Protein AF-X1CQU0-F1 (afdb_monomer_lite)

pLDDT: mean 89.93, std 7.25, range [65.25, 96.62]

Foldseek 3Di:
DVVLLVLLLVQLPDALDARDPVSVVSLVVSLVVCVVVLVVVVVVLVVVQVVVQQVQCVVVVHHPVRLVVCVVPVVVNVPRDGPCPPPVNVVVVVVSVVVVVLSVLCNVCSVLSNVLSVVCSVPVPPPVSVVVNVVSCVVNVSD

Organism: NCBI:txid412755

Radius of gyration: 22.44 Å; chains: 1; bounding box: 44×30×61 Å

Structure (mmCIF, N/CA/C/O backbone):
data_AF-X1CQU0-F1
#
_entry.id   AF-X1CQU0-F1
#
loop_
_atom_site.group_PDB
_atom_site.id
_atom_site.type_symbol
_atom_site.label_atom_id
_atom_site.label_alt_id
_atom_site.label_comp_id
_atom_site.label_asym_id
_atom_site.label_entity_id
_atom_site.label_seq_id
_atom_site.pdbx_PDB_ins_code
_atom_site.Cartn_x
_atom_site.Cartn_y
_atom_site.Cartn_z
_atom_site.occupancy
_atom_site.B_iso_or_equiv
_atom_site.auth_seq_id
_atom_site.auth_comp_id
_atom_site.auth_asym_id
_atom_site.auth_atom_id
_atom_site.pdbx_PDB_model_num
ATOM 1 N N . PHE A 1 1 ? -6.198 5.897 -1.869 1.00 91.19 1 PHE A N 1
ATOM 2 C CA . PHE A 1 1 ? -5.239 4.837 -2.232 1.00 91.19 1 PHE A CA 1
ATOM 3 C C . PHE A 1 1 ? -5.421 4.366 -3.669 1.00 91.19 1 PHE A C 1
ATOM 5 O O . PHE A 1 1 ? -4.577 4.728 -4.471 1.00 91.19 1 PHE A O 1
ATOM 12 N N . ASN A 1 2 ? -6.507 3.665 -4.027 1.00 94.12 2 ASN A N 1
ATOM 13 C CA . ASN A 1 2 ? -6.675 3.064 -5.364 1.00 94.12 2 ASN A CA 1
ATOM 14 C C . ASN A 1 2 ? -6.431 4.024 -6.543 1.00 94.12 2 ASN A C 1
ATOM 16 O O . ASN A 1 2 ? -5.621 3.739 -7.412 1.00 94.12 2 ASN A O 1
ATOM 20 N N . THR A 1 3 ? -7.063 5.199 -6.540 1.00 95.19 3 THR A N 1
ATOM 21 C CA . THR A 1 3 ? -6.885 6.195 -7.610 1.00 95.19 3 THR A CA 1
ATOM 22 C C . THR A 1 3 ? -5.429 6.624 -7.788 1.00 95.19 3 THR A C 1
ATOM 24 O O . THR A 1 3 ? -4.965 6.776 -8.910 1.00 95.19 3 THR A O 1
ATOM 27 N N . GLU A 1 4 ? -4.700 6.812 -6.688 1.00 95.12 4 GLU A N 1
ATOM 28 C CA . GLU A 1 4 ? -3.282 7.187 -6.725 1.00 95.12 4 GLU A CA 1
ATOM 29 C C . GLU A 1 4 ? -2.402 6.014 -7.166 1.00 95.12 4 GLU A C 1
ATOM 31 O O . GLU A 1 4 ? -1.453 6.192 -7.926 1.00 95.12 4 GLU A O 1
ATOM 36 N N . PHE A 1 5 ? -2.760 4.798 -6.751 1.00 96.44 5 PHE A N 1
ATOM 37 C CA . PHE A 1 5 ? -2.089 3.581 -7.187 1.00 96.44 5 PHE A CA 1
ATOM 38 C C . PHE A 1 5 ? -2.213 3.380 -8.699 1.00 96.44 5 PHE A C 1
ATOM 40 O O . PHE A 1 5 ? -1.208 3.143 -9.356 1.00 96.44 5 PHE A O 1
ATOM 47 N N . GLU A 1 6 ? -3.405 3.552 -9.271 1.00 95.75 6 GLU A N 1
ATOM 48 C CA . GLU A 1 6 ? -3.620 3.408 -10.715 1.00 95.75 6 GLU A CA 1
ATOM 49 C C . GLU A 1 6 ? -2.818 4.429 -11.537 1.00 95.75 6 GLU A C 1
ATOM 51 O O . GLU A 1 6 ? -2.302 4.099 -12.607 1.00 95.75 6 GLU A O 1
ATOM 56 N N . LYS A 1 7 ? -2.627 5.654 -11.023 1.00 94.88 7 LYS A N 1
ATOM 57 C CA . LYS A 1 7 ? -1.740 6.644 -11.660 1.00 94.88 7 LYS A CA 1
ATOM 58 C C . LYS A 1 7 ? -0.292 6.158 -11.698 1.00 94.88 7 LYS A C 1
ATOM 60 O O . LYS A 1 7 ? 0.328 6.188 -12.760 1.00 94.88 7 LYS A O 1
ATOM 65 N N . ILE A 1 8 ? 0.232 5.695 -10.560 1.00 96.44 8 ILE A N 1
ATOM 66 C CA . ILE A 1 8 ? 1.594 5.150 -10.461 1.00 96.44 8 ILE A CA 1
ATOM 67 C C . ILE A 1 8 ? 1.736 3.924 -11.367 1.00 96.44 8 ILE A C 1
ATOM 69 O O . ILE A 1 8 ? 2.694 3.829 -12.134 1.00 96.44 8 ILE A O 1
ATOM 73 N N . LYS A 1 9 ? 0.760 3.011 -11.317 1.00 96.06 9 LYS A N 1
ATOM 74 C CA . LYS A 1 9 ? 0.728 1.786 -12.113 1.00 96.06 9 LYS A CA 1
ATOM 75 C C . LYS A 1 9 ? 0.839 2.096 -13.593 1.00 96.06 9 LYS A C 1
ATOM 77 O O . LYS A 1 9 ? 1.741 1.576 -14.236 1.00 96.06 9 LYS A O 1
ATOM 82 N N . LYS A 1 10 ? 0.019 3.018 -14.102 1.00 95.06 10 LYS A N 1
ATOM 83 C CA . LYS A 1 10 ? 0.046 3.427 -15.511 1.00 95.06 10 LYS A CA 1
ATOM 84 C C . LYS A 1 10 ? 1.435 3.874 -15.981 1.00 95.06 10 LYS A C 1
ATOM 86 O O . LYS A 1 10 ? 1.792 3.595 -17.121 1.00 95.06 10 LYS A O 1
ATOM 91 N N . ILE A 1 11 ? 2.206 4.552 -15.129 1.00 95.25 11 ILE A N 1
ATOM 92 C CA . ILE A 1 11 ? 3.575 4.980 -15.451 1.00 95.25 11 ILE A CA 1
ATOM 93 C C . ILE A 1 11 ? 4.533 3.787 -15.404 1.00 95.25 11 ILE A C 1
ATOM 95 O O . ILE A 1 11 ? 5.274 3.549 -16.353 1.00 95.25 11 ILE A O 1
ATOM 99 N N . LEU A 1 12 ? 4.502 3.019 -14.313 1.00 94.56 12 LEU A N 1
ATOM 100 C CA . LEU A 1 12 ? 5.430 1.910 -14.081 1.00 94.56 12 LEU A CA 1
ATOM 101 C C . LEU A 1 12 ? 5.201 0.709 -15.005 1.00 94.56 12 LEU A C 1
ATOM 103 O O . LEU A 1 12 ? 6.084 -0.133 -15.121 1.00 94.56 12 LEU A O 1
ATOM 107 N N . THR A 1 13 ? 4.050 0.604 -15.669 1.00 93.06 13 THR A N 1
ATOM 108 C CA . THR A 1 13 ? 3.740 -0.498 -16.595 1.00 93.06 13 THR A CA 1
ATOM 109 C C . THR A 1 13 ? 3.891 -0.126 -18.066 1.00 93.06 13 THR A C 1
ATOM 111 O O . THR A 1 13 ? 3.506 -0.916 -18.930 1.00 93.06 13 THR A O 1
ATOM 114 N N . LYS A 1 14 ? 4.427 1.057 -18.382 1.00 90.25 14 LYS A N 1
ATOM 115 C CA . LYS A 1 14 ? 4.744 1.424 -19.764 1.00 90.25 14 LYS A CA 1
ATOM 116 C C . LYS A 1 14 ? 5.719 0.410 -20.365 1.00 90.25 14 LYS A C 1
ATOM 118 O O . LYS A 1 14 ? 6.777 0.139 -19.800 1.00 90.25 14 LYS A O 1
ATOM 123 N N . ARG A 1 15 ? 5.360 -0.182 -21.504 1.00 77.00 15 ARG A N 1
ATOM 124 C CA . ARG A 1 15 ? 6.215 -1.150 -22.206 1.00 77.00 15 ARG A CA 1
ATOM 125 C C . ARG A 1 15 ? 7.002 -0.432 -23.287 1.00 77.00 15 ARG A C 1
ATOM 127 O O . ARG A 1 15 ? 6.407 0.284 -24.078 1.00 77.00 15 ARG A O 1
ATOM 134 N N . ASN A 1 16 ? 8.311 -0.673 -23.337 1.00 76.50 16 ASN A N 1
ATOM 135 C CA . ASN A 1 16 ? 9.219 -0.147 -24.365 1.00 76.50 16 ASN A CA 1
ATOM 136 C C . ASN A 1 16 ? 9.227 1.389 -24.491 1.00 76.50 16 ASN A C 1
ATOM 138 O O . ASN A 1 16 ? 9.674 1.923 -25.501 1.00 76.50 16 ASN A O 1
ATOM 142 N N . GLU A 1 17 ? 8.758 2.101 -23.467 1.00 84.81 17 GLU A N 1
ATOM 143 C CA . GLU A 1 17 ? 8.785 3.558 -23.407 1.00 84.81 17 GLU A CA 1
ATOM 144 C C . GLU A 1 17 ? 9.691 4.011 -22.269 1.00 84.81 17 GLU A C 1
ATOM 146 O O . GLU A 1 17 ? 9.715 3.428 -21.182 1.00 84.81 17 GLU A O 1
ATOM 151 N N . THR A 1 18 ? 10.412 5.100 -22.509 1.00 88.00 18 THR A N 1
ATOM 152 C CA . THR A 1 18 ? 11.188 5.766 -21.468 1.00 88.00 18 THR A CA 1
ATOM 153 C C . THR A 1 18 ? 10.240 6.425 -20.468 1.00 88.00 18 THR A C 1
ATOM 155 O O . THR A 1 18 ? 9.411 7.250 -20.847 1.00 88.00 18 THR A O 1
ATOM 158 N N . ILE A 1 19 ? 10.402 6.112 -19.182 1.00 92.50 19 ILE A N 1
ATOM 159 C CA . ILE A 1 19 ? 9.773 6.869 -18.095 1.00 92.50 19 ILE A CA 1
ATOM 160 C C . ILE A 1 19 ? 10.559 8.168 -17.906 1.00 92.50 19 ILE A C 1
ATOM 162 O O . ILE A 1 19 ? 11.756 8.144 -17.600 1.00 92.50 19 ILE A O 1
ATOM 166 N N . PHE A 1 20 ? 9.895 9.305 -18.097 1.00 93.25 20 PHE A N 1
ATOM 167 C CA . PHE A 1 20 ? 10.551 10.611 -18.047 1.00 93.25 20 PHE A CA 1
ATOM 168 C C . PHE A 1 20 ? 10.728 11.127 -16.611 1.00 93.25 20 PHE A C 1
ATOM 170 O O . PHE A 1 20 ? 9.934 10.785 -15.733 1.00 93.25 20 PHE A O 1
ATOM 177 N N . PRO A 1 21 ? 11.708 12.015 -16.350 1.00 94.88 21 PRO A N 1
ATOM 178 C CA . PRO A 1 21 ? 11.932 12.585 -15.018 1.00 94.88 21 PRO A CA 1
ATOM 179 C C . PRO A 1 21 ? 10.687 13.214 -14.375 1.00 94.88 21 PRO A C 1
ATOM 181 O O . PRO A 1 21 ? 10.498 13.095 -13.168 1.00 94.88 21 PRO A O 1
ATOM 184 N N . GLN A 1 22 ? 9.811 13.844 -15.165 1.00 95.75 22 GLN A N 1
ATOM 185 C CA . GLN A 1 22 ? 8.554 14.417 -14.671 1.00 95.75 22 GLN A CA 1
ATOM 186 C C . GLN A 1 22 ? 7.597 13.339 -14.143 1.00 95.75 22 GLN A C 1
ATOM 188 O O . GLN A 1 22 ? 6.891 13.564 -13.165 1.00 95.75 22 GLN A O 1
ATOM 193 N N . GLU A 1 23 ? 7.591 12.159 -14.759 1.00 96.12 23 GLU A N 1
ATOM 194 C CA . GLU A 1 23 ? 6.760 11.030 -14.340 1.00 96.12 23 GLU A CA 1
ATOM 195 C C . GLU A 1 23 ? 7.312 10.371 -13.076 1.00 96.12 23 GLU A C 1
ATOM 197 O O . GLU A 1 23 ? 6.549 10.023 -12.179 1.00 96.12 23 GLU A O 1
ATOM 202 N N . ILE A 1 24 ? 8.642 10.271 -12.969 1.00 95.44 24 ILE A N 1
ATOM 203 C CA . ILE A 1 24 ? 9.320 9.822 -11.745 1.00 95.44 24 ILE A CA 1
ATOM 204 C C . ILE A 1 24 ? 8.973 10.761 -10.588 1.00 95.44 24 ILE A C 1
ATOM 206 O O . ILE A 1 24 ? 8.590 10.304 -9.513 1.00 95.44 24 ILE A O 1
ATOM 210 N N . ARG A 1 25 ? 9.039 12.076 -10.830 1.00 96.62 25 ARG A N 1
ATOM 211 C CA . ARG A 1 25 ? 8.655 13.090 -9.846 1.00 96.62 25 ARG A CA 1
ATOM 212 C C . ARG A 1 25 ? 7.194 12.941 -9.424 1.00 96.62 25 ARG A C 1
ATOM 214 O O . ARG A 1 25 ? 6.915 12.987 -8.233 1.00 96.62 25 ARG A O 1
ATOM 221 N N . LEU A 1 26 ? 6.284 12.693 -10.367 1.00 96.50 26 LEU A N 1
ATOM 222 C CA . LEU A 1 26 ? 4.873 12.463 -10.054 1.00 96.50 26 LEU A CA 1
ATOM 223 C C . LEU A 1 26 ? 4.668 11.213 -9.188 1.00 96.50 26 LEU A C 1
ATOM 225 O O . LEU A 1 26 ? 3.873 11.255 -8.250 1.00 96.50 26 LEU A O 1
ATOM 229 N N . ILE A 1 27 ? 5.377 10.113 -9.470 1.00 96.44 27 ILE A N 1
ATOM 230 C CA . ILE A 1 27 ? 5.338 8.907 -8.626 1.00 96.44 27 ILE A CA 1
ATOM 231 C C . ILE A 1 27 ? 5.783 9.251 -7.204 1.00 96.44 27 ILE A C 1
ATOM 233 O O . ILE A 1 27 ? 5.072 8.928 -6.253 1.00 96.44 27 ILE A O 1
ATOM 237 N N . GLN A 1 28 ? 6.925 9.926 -7.066 1.00 96.06 28 GLN A N 1
ATOM 238 C CA . GLN A 1 28 ? 7.484 10.277 -5.765 1.00 96.06 28 GLN A CA 1
ATOM 239 C C . GLN A 1 28 ? 6.556 11.207 -4.977 1.00 96.06 28 GLN A C 1
ATOM 241 O O . GLN A 1 28 ? 6.168 10.867 -3.865 1.00 96.06 28 GLN A O 1
ATOM 246 N N . GLU A 1 29 ? 6.084 12.297 -5.586 1.00 96.12 29 GLU A N 1
ATOM 247 C CA . GLU A 1 29 ? 5.129 13.218 -4.958 1.00 96.12 29 GLU A CA 1
ATOM 248 C C . GLU A 1 29 ? 3.834 12.505 -4.542 1.00 96.12 29 GLU A C 1
ATOM 250 O O . GLU A 1 29 ? 3.248 12.814 -3.505 1.00 96.12 29 GLU A O 1
ATOM 255 N N . THR A 1 30 ? 3.370 11.530 -5.328 1.00 95.94 30 THR A N 1
ATOM 256 C CA . THR A 1 30 ? 2.179 10.740 -4.988 1.00 95.94 30 THR A CA 1
ATOM 257 C C . THR A 1 30 ? 2.417 9.870 -3.753 1.00 95.94 30 THR A C 1
ATOM 259 O O . THR A 1 30 ? 1.556 9.809 -2.872 1.00 95.94 30 THR A O 1
ATOM 262 N N . ILE A 1 31 ? 3.573 9.207 -3.673 1.00 94.81 31 ILE A N 1
ATOM 263 C CA . ILE A 1 31 ? 3.958 8.363 -2.535 1.00 94.81 31 ILE A CA 1
ATOM 264 C C . ILE A 1 31 ? 4.145 9.217 -1.278 1.00 94.81 31 ILE A C 1
ATOM 266 O O . ILE A 1 31 ? 3.538 8.907 -0.253 1.00 94.81 31 ILE A O 1
ATOM 270 N N . ASP A 1 32 ? 4.880 10.325 -1.375 1.00 92.75 32 ASP A N 1
ATOM 271 C CA . ASP A 1 32 ? 5.131 11.248 -0.264 1.00 92.75 32 ASP A CA 1
ATOM 272 C C . ASP A 1 32 ? 3.809 11.767 0.320 1.00 92.75 32 ASP A C 1
ATOM 274 O O . ASP A 1 32 ? 3.556 11.654 1.520 1.00 92.75 32 ASP A O 1
ATOM 278 N N . ASN A 1 33 ? 2.888 12.210 -0.543 1.00 92.88 33 ASN A N 1
ATOM 279 C CA . ASN A 1 33 ? 1.555 12.653 -0.132 1.00 92.88 33 ASN A CA 1
ATOM 280 C C . ASN A 1 33 ? 0.748 11.568 0.600 1.00 92.88 33 ASN A C 1
ATOM 282 O O . ASN A 1 33 ? -0.050 11.876 1.491 1.00 92.88 33 ASN A O 1
ATOM 286 N N . ILE A 1 34 ? 0.878 10.303 0.194 1.00 92.62 34 ILE A N 1
ATOM 287 C CA . ILE A 1 34 ? 0.200 9.183 0.854 1.00 92.62 34 ILE A CA 1
ATOM 288 C C . ILE A 1 34 ? 0.841 8.896 2.214 1.00 92.62 34 ILE A C 1
ATOM 290 O O . ILE A 1 34 ? 0.114 8.733 3.198 1.00 92.62 34 ILE A O 1
ATOM 294 N N . ASN A 1 35 ? 2.170 8.888 2.285 1.00 87.25 35 ASN A N 1
ATOM 295 C CA . ASN A 1 35 ? 2.930 8.636 3.506 1.00 87.25 35 ASN A CA 1
ATOM 296 C C . ASN A 1 35 ? 2.693 9.721 4.568 1.00 87.25 35 ASN A C 1
ATOM 298 O O . ASN A 1 35 ? 2.436 9.400 5.732 1.00 87.25 35 ASN A O 1
ATOM 302 N N . GLU A 1 36 ? 2.667 10.996 4.174 1.00 88.62 36 GLU A N 1
ATOM 303 C CA . GLU A 1 36 ? 2.327 12.107 5.071 1.00 88.62 36 GLU A CA 1
ATOM 304 C C . GLU A 1 36 ? 0.908 11.968 5.639 1.00 88.62 36 GLU A C 1
ATOM 306 O O . GLU A 1 36 ? 0.670 12.119 6.843 1.00 88.62 36 GLU A O 1
ATOM 311 N N . LYS A 1 37 ? -0.063 11.636 4.779 1.00 90.06 37 LYS A N 1
ATOM 312 C CA . LYS A 1 37 ? -1.464 11.477 5.192 1.00 90.06 37 LYS A CA 1
ATOM 313 C C . LYS A 1 37 ? -1.685 10.234 6.047 1.00 90.06 37 LYS A C 1
ATOM 315 O O . LYS A 1 37 ? -2.550 10.266 6.924 1.00 90.06 37 LYS A O 1
ATOM 320 N N . TYR A 1 38 ? -0.912 9.169 5.834 1.00 88.94 38 TYR A N 1
ATOM 321 C CA . TYR A 1 38 ? -1.042 7.903 6.553 1.00 88.94 38 TYR A CA 1
ATOM 322 C C . TYR A 1 38 ? -0.961 8.080 8.071 1.00 88.94 38 TYR A C 1
ATOM 324 O O . TYR A 1 38 ? -1.829 7.562 8.776 1.00 88.94 38 TYR A O 1
ATOM 332 N N . VAL A 1 39 ? 0.011 8.850 8.575 1.00 85.94 39 VAL A N 1
ATOM 333 C CA . VAL A 1 39 ? 0.170 9.086 10.022 1.00 85.94 39 VAL A CA 1
ATOM 334 C C . VAL A 1 39 ? -1.120 9.657 10.611 1.00 85.94 39 VAL A C 1
ATOM 336 O O . VAL A 1 39 ? -1.657 9.136 11.589 1.00 85.94 39 VAL A O 1
ATOM 339 N N . ARG A 1 40 ? -1.679 10.681 9.957 1.00 90.38 40 ARG A N 1
ATOM 340 C CA . ARG A 1 40 ? -2.925 11.322 10.388 1.00 90.38 40 ARG A CA 1
ATOM 341 C C . ARG A 1 40 ? -4.130 10.390 10.258 1.00 90.38 40 ARG A C 1
ATOM 343 O O . ARG A 1 40 ? -4.972 10.356 11.155 1.00 90.38 40 ARG A O 1
ATOM 350 N N . TRP A 1 41 ? -4.237 9.646 9.158 1.00 93.25 41 TRP A N 1
ATOM 351 C CA . TRP A 1 41 ? -5.329 8.694 8.945 1.00 93.25 41 TRP A CA 1
ATOM 352 C C . TRP A 1 41 ? -5.334 7.597 9.998 1.00 93.25 41 TRP A C 1
ATOM 354 O O . TRP A 1 41 ? -6.382 7.340 10.584 1.00 93.25 41 TRP A O 1
ATOM 364 N N . ARG A 1 42 ? -4.170 7.022 10.305 1.00 90.62 42 ARG A N 1
ATOM 365 C CA . ARG A 1 42 ? -4.030 6.001 11.340 1.00 90.62 42 ARG A CA 1
ATOM 366 C C . ARG A 1 42 ? -4.510 6.510 12.696 1.00 90.62 42 ARG A C 1
ATOM 368 O O . ARG A 1 42 ? -5.371 5.882 13.304 1.00 90.62 42 ARG A O 1
ATOM 375 N N . SER A 1 43 ? -4.030 7.675 13.133 1.00 90.38 43 SER A N 1
ATOM 376 C CA . SER A 1 43 ? -4.466 8.260 14.407 1.00 90.38 43 SER A CA 1
ATOM 377 C C . SER A 1 43 ? -5.973 8.536 14.438 1.00 90.38 43 SER A C 1
ATOM 379 O O . SER A 1 43 ? -6.624 8.307 15.458 1.00 90.38 43 SER A O 1
ATOM 381 N N . ASN A 1 44 ? -6.551 8.995 13.325 1.00 93.06 44 ASN A N 1
ATOM 382 C CA . ASN A 1 44 ? -7.989 9.245 13.230 1.00 93.06 44 ASN A CA 1
ATOM 383 C C . ASN A 1 44 ? -8.815 7.953 13.284 1.00 93.06 44 ASN A C 1
ATOM 385 O O . ASN A 1 44 ? -9.834 7.928 13.974 1.00 93.06 44 ASN A O 1
ATOM 389 N N . ILE A 1 45 ? -8.381 6.894 12.593 1.00 92.81 45 ILE A N 1
ATOM 390 C CA . ILE A 1 45 ? -9.037 5.579 12.609 1.00 92.81 45 ILE A CA 1
ATOM 391 C C . ILE A 1 45 ? -8.999 5.005 14.026 1.00 92.81 45 ILE A C 1
ATOM 393 O O . ILE A 1 45 ? -10.045 4.666 14.573 1.00 92.81 45 ILE A O 1
ATOM 397 N N . GLU A 1 46 ? -7.830 4.992 14.671 1.00 90.44 46 GLU A N 1
ATOM 398 C CA . GLU A 1 46 ? -7.679 4.514 16.053 1.00 90.44 46 GLU A CA 1
ATOM 399 C C . GLU A 1 46 ? -8.576 5.300 17.029 1.00 90.44 46 GLU A C 1
ATOM 401 O O . GLU A 1 46 ? -9.230 4.724 17.905 1.00 90.44 46 GLU A O 1
ATOM 406 N N . ALA A 1 47 ? -8.661 6.625 16.870 1.00 92.81 47 ALA A N 1
ATOM 407 C CA . ALA A 1 47 ? -9.532 7.462 17.688 1.00 92.81 47 ALA A CA 1
ATOM 408 C C . ALA A 1 47 ? -11.023 7.191 17.431 1.00 92.81 47 ALA A C 1
ATOM 410 O O . ALA A 1 47 ? -11.815 7.182 18.380 1.00 92.81 47 ALA A O 1
ATOM 411 N N . PHE A 1 48 ? -11.414 6.984 16.173 1.00 93.31 48 PHE A N 1
ATOM 412 C CA . PHE A 1 48 ? -12.788 6.671 15.788 1.00 93.31 48 PHE A CA 1
ATOM 413 C C . PHE A 1 48 ? -13.228 5.330 16.372 1.00 93.31 48 PHE A C 1
ATOM 415 O O . PHE A 1 48 ? -14.214 5.279 17.108 1.00 93.31 48 PHE A O 1
ATOM 422 N N . VAL A 1 49 ? -12.444 4.283 16.126 1.00 90.50 49 VAL A N 1
ATOM 423 C CA . VAL A 1 49 ? -12.677 2.927 16.624 1.00 90.50 49 VAL A CA 1
ATOM 424 C C . VAL A 1 49 ? -12.812 2.935 18.148 1.00 90.50 49 VAL A C 1
ATOM 426 O O . VAL A 1 49 ? -13.794 2.432 18.692 1.00 90.50 49 VAL A O 1
ATOM 429 N N . ARG A 1 50 ? -11.913 3.633 18.857 1.00 89.50 50 ARG A N 1
ATOM 430 C CA . ARG A 1 50 ? -11.994 3.793 20.317 1.00 89.50 50 ARG A CA 1
ATOM 431 C C . ARG A 1 50 ? -13.302 4.453 20.769 1.00 89.50 50 ARG A C 1
ATOM 433 O O . ARG A 1 50 ? -13.911 4.006 21.742 1.00 89.50 50 ARG A O 1
ATOM 440 N N . LYS A 1 51 ? -13.737 5.530 20.106 1.00 92.06 51 LYS A N 1
ATOM 441 C CA . LYS A 1 51 ? -14.992 6.233 20.442 1.00 92.06 51 LYS A CA 1
ATOM 442 C C . LYS A 1 51 ? -16.221 5.366 20.167 1.00 92.06 51 LYS A C 1
ATOM 444 O O . LYS A 1 51 ? -17.145 5.352 20.988 1.00 92.06 51 LYS A O 1
ATOM 449 N N . ALA A 1 52 ? -16.222 4.641 19.052 1.00 92.06 52 ALA A N 1
ATOM 450 C CA . ALA A 1 52 ? -17.278 3.703 18.692 1.00 92.06 52 ALA A CA 1
ATOM 451 C C . ALA A 1 52 ? -17.376 2.577 19.730 1.00 92.06 52 ALA A C 1
ATOM 453 O O . ALA A 1 52 ? -18.455 2.343 20.276 1.00 92.06 52 ALA A O 1
ATOM 454 N N . ASN A 1 53 ? -16.236 2.005 20.125 1.00 88.25 53 ASN A N 1
ATOM 455 C CA . ASN A 1 53 ? -16.145 1.004 21.184 1.00 88.25 53 ASN A CA 1
ATOM 456 C C . ASN A 1 53 ? -16.718 1.491 22.516 1.00 88.25 53 ASN A C 1
ATOM 458 O O . ASN A 1 53 ? -17.561 0.830 23.118 1.00 88.25 53 ASN A O 1
ATOM 462 N N . ILE A 1 54 ? -16.326 2.684 22.971 1.00 89.62 54 ILE A N 1
ATOM 463 C CA . ILE A 1 54 ? -16.861 3.264 24.214 1.00 89.62 54 ILE A CA 1
ATOM 464 C C . ILE A 1 54 ? -18.383 3.440 24.131 1.00 89.62 54 ILE A C 1
ATOM 466 O O . ILE A 1 54 ? -19.091 3.180 25.106 1.00 89.62 54 ILE A O 1
ATOM 470 N N . THR A 1 55 ? -18.889 3.889 22.984 1.00 91.94 55 THR A N 1
ATOM 471 C CA . THR A 1 55 ? -20.327 4.074 22.762 1.00 91.94 55 THR A CA 1
ATOM 472 C C . THR A 1 55 ? -21.072 2.741 22.791 1.00 91.94 55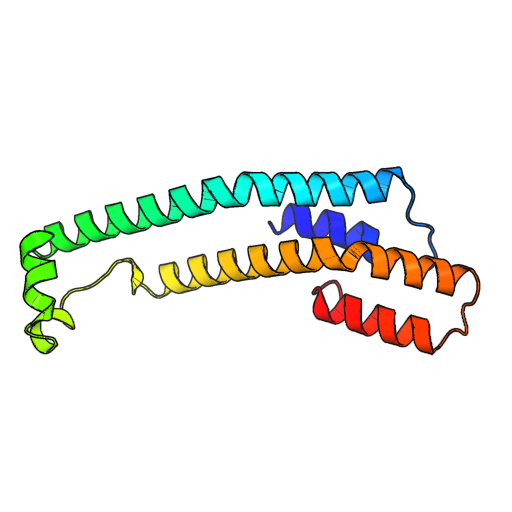 THR A C 1
ATOM 474 O O . THR A 1 55 ? -22.100 2.634 23.459 1.00 91.94 55 THR A O 1
ATOM 477 N N . LEU A 1 56 ? -20.542 1.713 22.125 1.00 91.12 56 LEU A N 1
ATOM 478 C CA . LEU A 1 56 ? -21.129 0.376 22.091 1.00 91.12 56 LEU A CA 1
ATOM 479 C C . LEU A 1 56 ? -21.128 -0.282 23.478 1.00 91.12 56 LEU A C 1
ATOM 481 O O . LEU A 1 56 ? -22.140 -0.842 23.893 1.00 91.12 56 LEU A O 1
ATOM 485 N N . LEU A 1 57 ? -20.038 -0.154 24.239 1.00 88.94 57 LEU A N 1
ATOM 486 C CA . LEU A 1 57 ? -19.960 -0.640 25.621 1.00 88.94 57 LEU A CA 1
ATOM 487 C C . LEU A 1 57 ? -21.026 0.006 26.514 1.00 88.94 57 LEU A C 1
ATOM 489 O O . LEU A 1 57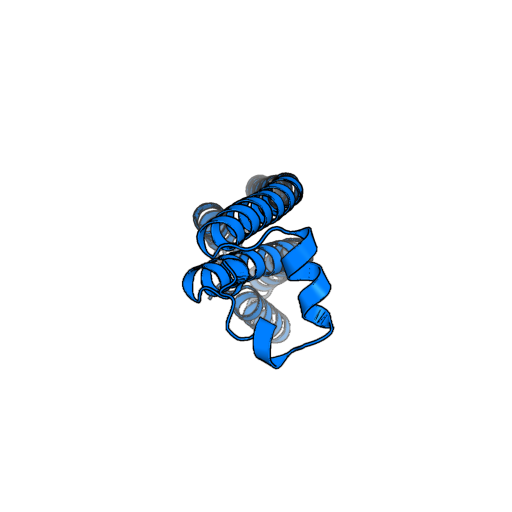 ? -21.717 -0.695 27.253 1.00 88.94 57 LEU A O 1
ATOM 493 N N . LYS A 1 58 ? -21.210 1.330 26.407 1.00 88.69 58 LYS A N 1
ATOM 494 C CA . LYS A 1 58 ? -22.254 2.049 27.153 1.00 88.69 58 LYS A CA 1
ATOM 495 C C . LYS A 1 58 ? -23.654 1.557 26.792 1.00 88.69 58 LYS A C 1
ATOM 497 O O . LYS A 1 58 ? -24.463 1.361 27.694 1.00 88.69 58 LYS A O 1
ATOM 502 N N . LYS A 1 59 ? -23.931 1.322 25.503 1.00 90.06 59 LYS A N 1
ATOM 503 C CA . LYS A 1 59 ? -25.215 0.764 25.037 1.00 90.06 59 LYS A CA 1
ATOM 504 C C . LYS A 1 59 ? -25.482 -0.640 25.589 1.00 90.06 59 LYS A C 1
ATOM 506 O O . LYS A 1 59 ? -26.631 -0.977 25.834 1.00 90.06 59 LYS A O 1
ATOM 511 N N . GLN A 1 60 ? -24.434 -1.420 25.837 1.00 88.56 60 GLN A N 1
ATOM 512 C CA . GLN A 1 60 ? -24.513 -2.742 26.468 1.00 88.56 60 GLN A CA 1
ATOM 513 C C . GLN A 1 60 ? -24.577 -2.682 28.010 1.00 88.56 60 GLN A C 1
ATOM 515 O O . GLN A 1 60 ? -24.516 -3.715 28.668 1.00 88.56 60 GLN A O 1
ATOM 520 N N . GLY A 1 61 ? -24.674 -1.490 28.617 1.00 88.25 61 GLY A N 1
ATOM 521 C CA . GLY A 1 61 ? -24.765 -1.326 30.075 1.00 88.25 61 GLY A CA 1
ATOM 522 C C . GLY A 1 61 ? -23.420 -1.385 30.813 1.00 88.25 61 GLY A C 1
ATOM 523 O O . GLY A 1 61 ? -23.387 -1.477 32.045 1.00 88.25 61 GLY A O 1
ATOM 524 N N . TYR A 1 62 ? -22.297 -1.311 30.092 1.00 85.50 62 TYR A N 1
ATOM 525 C CA . TYR A 1 62 ? -20.956 -1.333 30.674 1.00 85.50 62 TYR A CA 1
ATOM 526 C C . TYR A 1 62 ? -20.296 0.049 30.651 1.00 85.50 62 TYR A C 1
ATOM 528 O O . TYR A 1 62 ? -20.283 0.762 29.650 1.00 85.50 62 TYR A O 1
ATOM 536 N N . SER A 1 63 ? -19.662 0.417 31.768 1.00 83.94 63 SER A N 1
ATOM 537 C CA . SER A 1 63 ? -18.678 1.501 31.780 1.00 83.94 63 SER A CA 1
ATOM 538 C C . SER A 1 63 ? -17.309 0.968 31.353 1.00 83.94 63 SER A C 1
ATO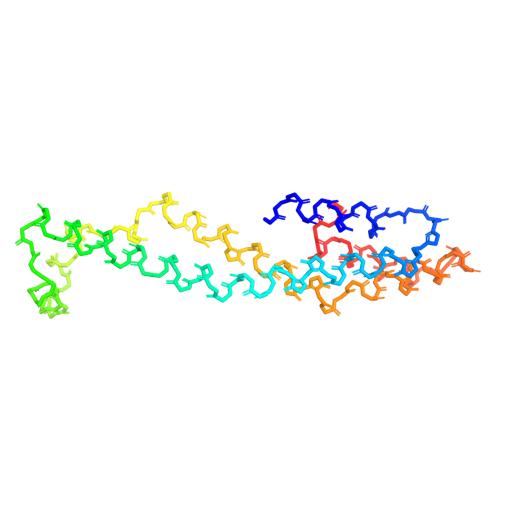M 540 O O . SER A 1 63 ? -17.004 -0.207 31.553 1.00 83.94 63 SER A O 1
ATOM 542 N N . VAL A 1 64 ? -16.435 1.836 30.834 1.00 82.25 64 VAL A N 1
ATOM 543 C CA . VAL A 1 64 ? -15.068 1.446 30.432 1.00 82.25 64 VAL A CA 1
ATOM 544 C C . VAL A 1 64 ? -14.290 0.821 31.598 1.00 82.25 64 VAL A C 1
ATOM 546 O O . VAL A 1 64 ? -13.578 -0.160 31.407 1.00 82.25 64 VAL A O 1
ATOM 549 N N . LYS A 1 65 ? -14.447 1.351 32.822 1.00 82.00 65 LYS A N 1
ATOM 550 C CA . LYS A 1 65 ? -13.814 0.792 34.031 1.00 82.00 65 LYS A CA 1
ATOM 551 C C . LYS A 1 65 ? -14.348 -0.608 34.348 1.00 82.00 65 LYS A C 1
ATOM 553 O O . LYS A 1 65 ? -13.556 -1.509 34.602 1.00 82.00 65 LYS A O 1
ATOM 558 N N . LYS A 1 66 ? -15.673 -0.796 34.281 1.00 79.94 66 LYS A N 1
ATOM 559 C CA . LYS A 1 66 ? -16.324 -2.091 34.528 1.00 79.94 66 LYS A CA 1
ATOM 560 C C . LYS A 1 66 ? -15.896 -3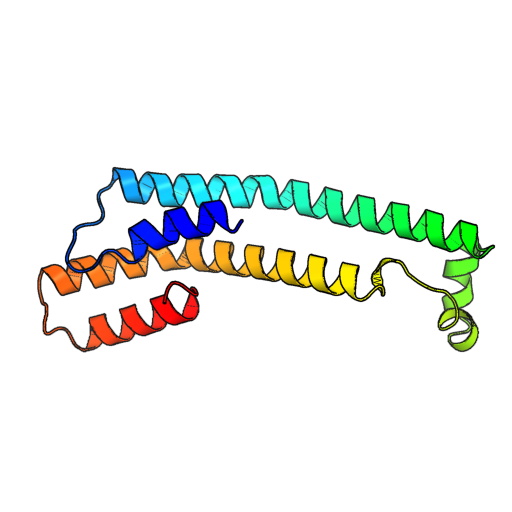.123 33.484 1.00 79.94 66 LYS A C 1
ATOM 562 O O . LYS A 1 66 ? -15.535 -4.227 33.858 1.00 79.94 66 LYS A O 1
ATOM 567 N N . TYR A 1 67 ? -15.844 -2.737 32.209 1.00 80.56 67 TYR A N 1
ATOM 568 C CA . TYR A 1 67 ? -15.364 -3.596 31.126 1.00 80.56 67 TYR A CA 1
ATOM 569 C C . TYR A 1 67 ? -13.899 -4.015 31.314 1.00 80.56 67 TYR A C 1
ATOM 571 O O . TYR A 1 67 ? -13.576 -5.193 31.211 1.00 80.56 67 TYR A O 1
ATOM 579 N N . LYS A 1 68 ? -13.008 -3.083 31.682 1.00 79.69 68 LYS A N 1
ATOM 580 C CA . LYS A 1 68 ? -11.603 -3.415 31.982 1.00 79.69 68 LYS A CA 1
ATOM 581 C C . LYS A 1 68 ? -11.457 -4.368 33.173 1.00 79.69 68 LYS A C 1
ATOM 583 O O . LYS A 1 68 ? -10.580 -5.225 33.146 1.00 79.69 68 LYS A O 1
ATOM 588 N N . ALA A 1 69 ? -12.319 -4.264 34.182 1.00 80.12 69 ALA A N 1
ATOM 589 C CA . ALA A 1 69 ? -12.322 -5.188 35.316 1.00 80.12 69 ALA A CA 1
ATOM 590 C C . ALA A 1 69 ? -12.789 -6.612 34.940 1.00 80.12 69 ALA A C 1
ATOM 592 O O . ALA A 1 69 ? -12.371 -7.571 35.583 1.00 80.12 69 ALA A O 1
ATOM 593 N N . LEU A 1 70 ? -13.578 -6.778 33.864 1.00 76.06 70 LEU A N 1
ATOM 594 C CA . LEU A 1 70 ? -14.000 -8.097 33.354 1.00 76.06 70 LEU A CA 1
ATOM 595 C C . LEU A 1 70 ? -12.854 -8.917 32.748 1.00 76.06 70 LEU A C 1
ATOM 597 O O . LEU A 1 70 ? -13.037 -10.099 32.486 1.00 76.06 70 LEU A O 1
ATOM 601 N N . SER A 1 71 ? -11.664 -8.338 32.563 1.00 65.50 71 SER A N 1
ATOM 602 C CA . SER A 1 71 ? -10.462 -9.079 32.137 1.00 65.50 71 SER A CA 1
ATOM 603 C C . SER A 1 71 ? -10.107 -10.241 33.075 1.00 65.50 71 SER A C 1
ATOM 605 O O . SER A 1 71 ? -9.413 -11.159 32.662 1.00 65.50 71 SER A O 1
ATOM 607 N N . LEU A 1 72 ? -10.593 -10.201 34.321 1.00 66.69 72 LEU A N 1
ATOM 608 C CA . LEU A 1 72 ? -10.428 -11.242 35.340 1.00 66.69 72 LEU A CA 1
ATOM 609 C C . LEU A 1 72 ? -11.487 -12.361 35.243 1.00 66.69 72 LEU A C 1
ATOM 611 O O . LEU A 1 72 ? -11.479 -13.293 36.040 1.00 66.69 72 LEU A O 1
ATOM 615 N N . SER A 1 73 ? -12.432 -12.270 34.302 1.00 70.00 73 SER A N 1
ATOM 616 C CA . SER A 1 73 ? -13.472 -13.277 34.050 1.00 70.00 73 SER A CA 1
ATOM 617 C C . SER A 1 73 ? -13.737 -13.386 32.539 1.00 70.00 73 SER A C 1
ATOM 619 O O . SER A 1 73 ? -14.696 -12.783 32.046 1.00 70.00 73 SER A O 1
ATOM 621 N N . PRO A 1 74 ? -12.894 -14.130 31.797 1.00 67.31 74 PRO A N 1
ATOM 622 C CA . PRO A 1 74 ? -12.922 -14.205 30.331 1.00 67.31 74 PRO A CA 1
ATOM 623 C C . PRO A 1 74 ? -14.296 -14.577 29.758 1.00 67.31 74 PRO A C 1
ATOM 625 O O . PRO A 1 74 ? -14.764 -13.929 28.827 1.00 67.31 74 PRO A O 1
ATOM 628 N N . GLU A 1 75 ? -15.000 -15.508 30.404 1.00 68.38 75 GLU A N 1
ATOM 629 C CA . GLU A 1 75 ? -16.350 -15.968 30.035 1.00 68.38 75 GLU A CA 1
ATOM 630 C C . GLU A 1 75 ? -17.391 -14.831 30.015 1.00 68.38 75 GLU A C 1
ATOM 632 O O . GLU A 1 75 ? -18.296 -14.780 29.181 1.00 68.38 75 GLU A O 1
ATOM 637 N N . LYS A 1 76 ? -17.263 -13.854 30.925 1.00 65.25 76 LYS A N 1
ATOM 638 C CA . LYS A 1 76 ? -18.146 -12.675 30.960 1.00 65.25 76 LYS A CA 1
ATO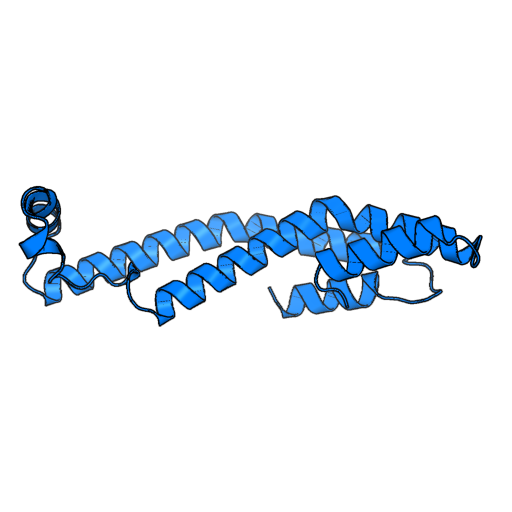M 639 C C . LYS A 1 76 ? -17.757 -11.625 29.926 1.00 65.25 76 LYS A C 1
ATOM 641 O O . LYS A 1 76 ? -18.565 -10.748 29.630 1.00 65.25 76 LYS A O 1
ATOM 646 N N . LYS A 1 77 ? -16.525 -11.679 29.422 1.00 69.75 77 LYS A N 1
ATOM 647 C CA . LYS A 1 77 ? -15.988 -10.737 28.442 1.00 69.75 77 LYS A CA 1
ATOM 648 C C . LYS A 1 77 ? -16.297 -11.176 27.010 1.00 69.75 77 LYS A C 1
ATOM 650 O O . LYS A 1 77 ? -16.615 -10.308 26.210 1.00 69.75 77 LYS A O 1
ATOM 655 N N . GLU A 1 78 ? -16.300 -12.480 26.722 1.00 67.75 78 GLU A N 1
ATOM 656 C CA . GLU A 1 78 ? -16.688 -13.040 25.409 1.00 67.75 78 GLU A CA 1
ATOM 657 C C . GLU A 1 78 ? -18.098 -12.630 24.965 1.00 67.75 78 GLU A C 1
ATOM 659 O O . GLU A 1 78 ? -18.360 -12.464 23.780 1.00 67.75 78 GLU A O 1
ATOM 664 N N . ASN A 1 79 ? -19.003 -12.403 25.917 1.00 73.44 79 ASN A N 1
ATOM 665 C CA . ASN A 1 79 ? -20.378 -12.001 25.628 1.00 73.44 79 ASN A CA 1
ATOM 666 C C . ASN A 1 79 ? -20.547 -10.492 25.356 1.00 73.44 79 ASN A C 1
ATOM 668 O O . ASN A 1 79 ? -21.644 -10.047 25.014 1.00 73.44 79 ASN A O 1
ATOM 672 N N . VAL A 1 80 ? -19.494 -9.684 25.527 1.00 79.69 80 VAL A N 1
ATOM 673 C CA . VAL A 1 80 ? -19.536 -8.237 25.287 1.00 79.69 80 VAL A CA 1
ATOM 674 C C . VAL A 1 80 ? -19.023 -7.951 23.883 1.00 79.69 80 VAL A C 1
ATOM 676 O O . VAL A 1 80 ? -17.848 -8.152 23.593 1.00 79.69 80 VAL A O 1
ATOM 679 N N . LYS A 1 81 ? -19.887 -7.414 23.021 1.00 82.88 81 LYS A N 1
ATOM 680 C CA . LYS A 1 81 ? -19.512 -7.073 21.646 1.00 82.88 81 LYS A CA 1
ATOM 681 C C . LYS A 1 81 ? -18.543 -5.891 21.625 1.00 82.88 81 LYS A C 1
ATOM 683 O O . LYS A 1 81 ? -18.823 -4.854 22.239 1.00 82.88 81 LYS A O 1
ATOM 688 N N . SER A 1 82 ? -17.454 -6.032 20.877 1.00 83.06 82 SER A N 1
ATOM 689 C CA . SER A 1 82 ? -16.553 -4.945 20.498 1.00 83.06 82 SER A CA 1
ATOM 690 C C . SER A 1 82 ? -16.879 -4.482 19.082 1.00 83.06 82 SER A C 1
ATOM 692 O O . SER A 1 82 ? -17.200 -5.285 18.215 1.00 83.06 82 SER A O 1
ATOM 694 N N . PHE A 1 83 ? -16.766 -3.184 18.836 1.00 86.38 83 PHE A N 1
ATOM 695 C CA . PHE A 1 83 ? -16.816 -2.607 17.495 1.00 86.38 83 PHE A CA 1
ATOM 696 C C . PHE A 1 83 ? -15.605 -3.033 16.654 1.00 86.38 83 PHE A C 1
ATOM 698 O O . PHE A 1 83 ? -15.717 -3.151 15.445 1.00 86.38 83 PHE A O 1
ATOM 705 N N . GLU A 1 84 ? -14.456 -3.283 17.291 1.00 84.88 84 GLU A N 1
ATOM 706 C CA . GLU A 1 84 ? -13.245 -3.783 16.614 1.00 84.88 84 GLU A CA 1
ATOM 707 C C . GLU A 1 84 ? -13.397 -5.216 16.095 1.00 84.88 84 GLU A C 1
ATOM 709 O O . GLU A 1 84 ? -12.684 -5.589 15.170 1.00 84.88 84 GLU A O 1
ATOM 714 N N . ASP A 1 85 ? -14.322 -5.988 16.672 1.00 86.50 85 ASP A N 1
ATOM 715 C CA . ASP A 1 85 ? -14.557 -7.389 16.310 1.00 86.50 85 ASP A CA 1
ATOM 716 C C . ASP A 1 85 ? -15.630 -7.528 15.215 1.00 86.50 85 ASP A C 1
ATOM 718 O O . ASP A 1 85 ? -15.943 -8.639 14.787 1.00 86.50 85 ASP A O 1
ATOM 722 N N . ASP A 1 86 ? -16.228 -6.414 14.780 1.00 88.38 86 ASP A N 1
ATOM 723 C CA . ASP A 1 86 ? -17.183 -6.421 13.679 1.00 88.38 86 ASP A CA 1
ATOM 724 C C . ASP A 1 86 ? -16.462 -6.828 12.377 1.00 88.38 86 ASP A C 1
ATOM 726 O O . ASP A 1 86 ? -15.450 -6.204 12.035 1.00 88.38 86 ASP A O 1
ATOM 730 N N . PRO A 1 87 ? -16.948 -7.848 11.641 1.00 91.06 87 PRO A N 1
ATOM 731 C CA . PRO A 1 87 ? -16.301 -8.312 10.416 1.00 91.06 87 PRO A CA 1
ATOM 732 C C . PRO A 1 87 ? -16.052 -7.199 9.393 1.00 91.06 87 PRO A C 1
ATOM 734 O O . PRO A 1 87 ? -14.986 -7.162 8.786 1.00 91.06 87 PRO A O 1
ATOM 737 N N . GLU A 1 88 ? -16.978 -6.245 9.252 1.00 91.12 88 GLU A N 1
ATOM 738 C CA . GLU A 1 88 ? -16.821 -5.126 8.319 1.00 91.12 88 GLU A CA 1
ATOM 739 C C . GLU A 1 88 ? -15.688 -4.191 8.766 1.00 91.12 88 GLU A C 1
ATOM 741 O O . GLU A 1 88 ? -14.888 -3.725 7.955 1.00 91.12 88 GLU A O 1
ATOM 746 N N . VAL A 1 89 ? -15.570 -3.944 10.074 1.00 90.19 89 VAL A N 1
ATOM 747 C CA . VAL A 1 89 ? -14.490 -3.123 10.641 1.00 90.19 89 VAL A CA 1
ATOM 748 C C . VAL A 1 89 ? -13.138 -3.811 10.464 1.00 90.19 89 VAL A C 1
ATOM 750 O O . VAL A 1 89 ? -12.166 -3.153 10.081 1.00 90.19 89 VAL A O 1
ATOM 753 N N . ILE A 1 90 ? -13.074 -5.125 10.693 1.00 91.25 90 ILE A N 1
ATOM 754 C CA . ILE A 1 90 ? -11.873 -5.937 10.464 1.00 91.25 90 ILE A CA 1
ATOM 755 C C . ILE A 1 90 ? -11.449 -5.850 8.996 1.00 91.25 90 ILE A C 1
ATOM 757 O O . ILE A 1 90 ? -10.282 -5.554 8.717 1.00 91.25 90 ILE A O 1
ATOM 761 N N . ASP A 1 91 ? -12.385 -6.045 8.069 1.00 93.50 91 ASP A N 1
ATOM 762 C CA . ASP A 1 91 ? -12.122 -6.010 6.631 1.00 93.50 91 ASP A CA 1
ATOM 763 C C . ASP A 1 91 ? -11.623 -4.630 6.185 1.00 93.50 91 ASP A C 1
ATOM 765 O O . ASP A 1 91 ? -10.590 -4.526 5.518 1.00 93.50 91 ASP A O 1
ATOM 769 N N . LEU A 1 92 ? -12.271 -3.548 6.631 1.00 92.88 92 LEU A N 1
ATOM 770 C CA . LEU A 1 92 ? -11.865 -2.176 6.308 1.00 92.88 92 LEU A CA 1
ATOM 771 C C . LEU A 1 92 ? -10.467 -1.831 6.846 1.00 92.88 92 LEU A C 1
ATOM 773 O O . LEU A 1 92 ? -9.671 -1.190 6.150 1.00 92.88 92 LEU A O 1
ATOM 777 N N . ILE A 1 93 ? -10.139 -2.253 8.073 1.00 92.44 93 ILE A N 1
ATOM 778 C CA . ILE A 1 93 ? -8.808 -2.046 8.666 1.00 92.44 93 ILE A CA 1
ATOM 779 C C . ILE A 1 93 ? -7.756 -2.879 7.925 1.00 92.44 93 ILE A C 1
ATOM 781 O O . ILE A 1 93 ? -6.659 -2.385 7.643 1.00 92.44 93 ILE A O 1
ATOM 785 N N . SER A 1 94 ? -8.078 -4.128 7.593 1.00 94.00 94 SER A N 1
ATOM 786 C CA . SER A 1 94 ? -7.209 -5.020 6.823 1.00 94.00 94 SER A CA 1
ATOM 787 C C . SER A 1 94 ? -6.885 -4.427 5.450 1.00 94.00 94 SER A C 1
ATOM 789 O O . SER A 1 94 ? -5.712 -4.314 5.078 1.00 94.00 94 SER A O 1
ATOM 791 N N . ASP A 1 95 ? -7.898 -3.937 4.738 1.00 94.44 95 ASP A N 1
ATOM 792 C CA . ASP A 1 95 ? -7.750 -3.293 3.436 1.00 94.44 95 ASP A CA 1
ATOM 793 C C . ASP A 1 95 ? -6.924 -2.005 3.512 1.00 94.44 95 ASP A C 1
ATOM 795 O O . ASP A 1 95 ? -6.038 -1.786 2.678 1.00 94.44 95 ASP A O 1
ATOM 799 N N . PHE A 1 96 ? -7.149 -1.171 4.532 1.00 93.56 96 PHE A N 1
ATOM 800 C CA . PHE A 1 96 ? -6.320 0.009 4.786 1.00 93.56 96 PHE A CA 1
ATOM 801 C C . PHE A 1 96 ? -4.845 -0.373 4.977 1.00 93.56 96 PHE A C 1
ATOM 803 O O . PHE A 1 96 ? -3.962 0.189 4.325 1.00 93.56 96 PHE A O 1
ATOM 810 N N . ASN A 1 97 ? -4.568 -1.373 5.816 1.00 92.94 97 ASN A N 1
ATOM 811 C CA . ASN A 1 97 ? -3.208 -1.845 6.072 1.00 92.94 97 ASN A CA 1
ATOM 812 C C . ASN A 1 97 ? -2.563 -2.464 4.825 1.00 92.94 97 ASN A C 1
ATOM 814 O O . ASN A 1 97 ? -1.369 -2.261 4.583 1.00 92.94 97 ASN A O 1
ATOM 818 N N . ARG A 1 98 ? -3.341 -3.180 4.002 1.00 94.44 98 ARG A N 1
ATOM 819 C CA . ARG A 1 98 ? -2.882 -3.718 2.715 1.00 94.44 98 ARG A CA 1
ATOM 820 C C . ARG A 1 98 ? -2.418 -2.595 1.794 1.00 94.44 98 ARG A C 1
ATOM 822 O O . ARG A 1 98 ? -1.340 -2.704 1.212 1.00 94.44 98 ARG A O 1
ATOM 829 N N . TRP A 1 99 ? -3.185 -1.509 1.701 1.00 95.19 99 TRP A N 1
ATOM 830 C CA . TRP A 1 99 ? -2.801 -0.343 0.910 1.00 95.19 99 TRP A CA 1
ATOM 831 C C . TRP A 1 99 ? -1.520 0.311 1.419 1.00 95.19 99 TRP A C 1
ATOM 833 O O . TRP A 1 99 ? -0.610 0.542 0.629 1.00 95.19 99 TRP A O 1
ATOM 843 N N . VAL A 1 100 ? -1.404 0.553 2.724 1.00 92.75 100 VAL A N 1
ATOM 844 C CA . VAL A 1 100 ? -0.189 1.139 3.318 1.00 92.75 100 VAL A CA 1
ATOM 845 C C . VAL A 1 100 ? 1.037 0.277 3.017 1.00 92.75 100 VAL A C 1
ATOM 847 O O . VAL A 1 100 ? 2.059 0.778 2.556 1.00 92.75 100 VAL A O 1
ATOM 850 N N . LYS A 1 101 ? 0.924 -1.043 3.201 1.00 93.56 101 LYS A N 1
ATOM 851 C CA . LYS A 1 101 ? 2.010 -1.981 2.897 1.00 93.56 101 LYS A CA 1
ATOM 852 C C . LYS A 1 101 ? 2.424 -1.922 1.426 1.00 93.56 101 LYS A C 1
ATOM 854 O O . LYS A 1 101 ? 3.616 -1.993 1.132 1.00 93.56 101 LYS A O 1
ATOM 859 N N . LEU A 1 102 ? 1.458 -1.792 0.518 1.00 95.12 102 LEU A N 1
ATOM 860 C CA . LEU A 1 102 ? 1.719 -1.678 -0.912 1.00 95.12 102 LEU A CA 1
ATOM 861 C C . LEU A 1 102 ? 2.450 -0.375 -1.261 1.00 95.12 102 LEU A C 1
ATOM 863 O O . LEU A 1 102 ? 3.434 -0.422 -1.991 1.00 95.12 102 LEU A O 1
ATOM 867 N N . PHE A 1 103 ? 2.023 0.765 -0.711 1.00 94.75 103 PHE A N 1
ATOM 868 C CA . PHE A 1 103 ? 2.682 2.055 -0.948 1.00 94.75 103 PHE A CA 1
ATOM 869 C C . PHE A 1 103 ? 4.107 2.099 -0.378 1.00 94.75 103 PHE A C 1
ATOM 871 O O . PHE A 1 103 ? 5.018 2.520 -1.086 1.00 94.75 103 PHE A O 1
ATOM 878 N N . ASN A 1 104 ? 4.338 1.543 0.815 1.00 93.12 104 ASN A N 1
ATOM 879 C CA . ASN A 1 104 ? 5.690 1.408 1.372 1.00 93.12 104 ASN A CA 1
ATOM 880 C C . ASN A 1 104 ? 6.579 0.505 0.498 1.00 93.12 104 ASN A C 1
ATOM 882 O O . ASN A 1 104 ? 7.768 0.757 0.313 1.00 93.12 104 ASN A O 1
ATOM 886 N N . ALA A 1 105 ? 6.018 -0.579 -0.048 1.00 94.88 105 ALA A N 1
ATOM 887 C CA . ALA A 1 105 ? 6.757 -1.454 -0.952 1.00 94.88 105 ALA A CA 1
ATOM 888 C C . ALA A 1 105 ? 7.076 -0.758 -2.283 1.00 94.88 105 ALA A C 1
ATOM 890 O O . ALA A 1 105 ? 8.170 -0.957 -2.814 1.00 94.88 105 ALA A O 1
ATOM 891 N N . LEU A 1 106 ? 6.143 0.046 -2.807 1.00 95.75 106 LEU A N 1
ATOM 892 C CA . LEU A 1 106 ? 6.349 0.861 -4.000 1.00 95.75 106 LEU A CA 1
ATOM 893 C C . LEU A 1 106 ? 7.489 1.849 -3.785 1.00 95.75 106 LEU A C 1
ATOM 895 O O . LEU A 1 106 ? 8.416 1.821 -4.584 1.00 95.75 106 LEU A O 1
ATOM 899 N N . GLU A 1 107 ? 7.468 2.627 -2.700 1.00 95.06 107 GLU A N 1
ATOM 900 C CA . GLU A 1 107 ? 8.494 3.623 -2.341 1.00 95.06 107 GLU A CA 1
ATOM 901 C C . GLU A 1 107 ? 9.918 3.071 -2.452 1.00 95.06 107 GLU A C 1
ATOM 903 O O . GLU A 1 107 ? 10.789 3.679 -3.068 1.00 95.06 107 GLU A O 1
ATOM 908 N N . VAL A 1 108 ? 10.136 1.864 -1.930 1.00 96.00 108 VAL A N 1
ATOM 909 C CA . VAL A 1 108 ? 11.460 1.233 -1.912 1.00 96.00 108 VAL A CA 1
ATOM 910 C C . VAL A 1 108 ? 11.852 0.651 -3.276 1.00 96.00 108 VAL A C 1
ATOM 912 O O . VAL A 1 108 ? 13.038 0.497 -3.572 1.00 96.00 108 VAL A O 1
ATOM 915 N N . LYS A 1 109 ? 10.882 0.262 -4.112 1.00 96.12 109 LYS A N 1
ATOM 916 C CA . LYS A 1 109 ? 11.127 -0.613 -5.272 1.00 96.12 109 LYS A CA 1
ATOM 917 C C . LYS A 1 109 ? 10.857 0.020 -6.633 1.00 96.12 109 LYS A C 1
ATOM 919 O O . LYS A 1 109 ? 11.340 -0.530 -7.624 1.00 96.12 109 LYS A O 1
ATOM 924 N N . TYR A 1 110 ? 10.136 1.138 -6.724 1.00 95.12 110 TYR A N 1
ATOM 925 C CA . TYR A 1 110 ? 9.751 1.724 -8.016 1.00 95.12 110 TYR A CA 1
ATOM 926 C C . TYR A 1 110 ? 10.972 2.123 -8.864 1.00 95.12 110 TYR A C 1
ATOM 928 O O . TYR A 1 110 ? 10.968 1.933 -10.079 1.00 95.12 110 TYR A O 1
ATOM 936 N N . GLY A 1 111 ? 12.063 2.568 -8.229 1.00 95.62 111 GLY A N 1
ATOM 937 C CA . GLY A 1 111 ? 13.327 2.862 -8.912 1.00 95.62 111 GLY A CA 1
ATOM 938 C C . GLY A 1 111 ? 13.932 1.648 -9.629 1.00 95.62 111 GLY A C 1
ATOM 939 O O . GLY A 1 111 ? 14.470 1.783 -10.727 1.00 95.62 111 GLY A O 1
ATOM 940 N N . ASN A 1 112 ? 13.777 0.443 -9.067 1.00 96.19 112 ASN A N 1
ATOM 941 C CA . ASN A 1 112 ? 14.268 -0.789 -9.692 1.00 96.19 112 ASN A CA 1
ATOM 942 C C . ASN A 1 112 ? 13.471 -1.144 -10.953 1.00 96.19 112 ASN A C 1
ATOM 944 O O . ASN A 1 112 ? 14.052 -1.626 -11.921 1.00 96.19 112 ASN A O 1
ATOM 948 N N . ILE A 1 113 ? 12.159 -0.879 -10.964 1.00 95.31 113 ILE A N 1
ATOM 949 C CA . ILE A 1 113 ? 11.321 -1.066 -12.158 1.00 95.31 113 ILE A CA 1
ATOM 950 C C . ILE A 1 113 ? 11.840 -0.182 -13.292 1.00 95.31 113 ILE A C 1
ATOM 952 O O . ILE A 1 113 ? 12.140 -0.691 -14.371 1.00 95.31 113 ILE A O 1
ATOM 956 N N . ILE A 1 114 ? 12.026 1.113 -13.015 1.00 94.62 114 ILE A N 1
ATOM 957 C CA . ILE A 1 114 ? 12.536 2.087 -13.991 1.00 94.62 114 ILE A CA 1
ATOM 958 C C . ILE A 1 114 ? 13.912 1.653 -14.513 1.00 94.62 114 ILE A C 1
ATOM 960 O O . ILE A 1 114 ? 14.171 1.697 -15.716 1.00 94.62 114 ILE A O 1
ATOM 964 N N . PHE A 1 115 ? 14.794 1.194 -13.620 1.00 94.62 115 PHE A N 1
ATOM 965 C CA . PHE A 1 115 ? 16.118 0.702 -13.989 1.00 94.62 115 PHE A CA 1
ATOM 966 C C . PHE A 1 115 ? 16.052 -0.493 -14.951 1.00 94.62 115 PHE A C 1
ATOM 968 O O . PHE A 1 115 ? 16.708 -0.472 -15.995 1.00 94.62 115 PHE A O 1
ATOM 975 N N . TYR A 1 116 ? 15.257 -1.523 -14.635 1.00 93.81 116 TYR A N 1
ATOM 976 C CA . TYR A 1 116 ? 15.152 -2.707 -15.492 1.00 93.81 116 TYR A CA 1
ATOM 977 C C . TYR A 1 116 ? 14.470 -2.399 -16.823 1.00 93.81 116 TYR A C 1
ATOM 979 O O . TYR A 1 116 ? 14.938 -2.881 -17.850 1.00 93.81 116 TYR A O 1
ATOM 987 N N . GLN A 1 117 ? 13.440 -1.550 -16.837 1.00 92.62 117 GLN A N 1
ATOM 988 C CA . GLN A 1 117 ? 12.811 -1.097 -18.080 1.00 92.62 117 GLN A CA 1
ATOM 989 C C . GLN A 1 117 ? 13.796 -0.343 -18.971 1.00 92.62 117 GLN A C 1
ATOM 991 O O . GLN A 1 117 ? 13.923 -0.664 -20.148 1.00 92.62 117 GLN A O 1
ATOM 996 N N . LYS A 1 118 ? 14.566 0.596 -18.408 1.00 92.38 118 LYS A N 1
ATOM 997 C CA . LYS A 1 118 ? 15.607 1.315 -19.156 1.00 92.38 118 LYS A CA 1
ATOM 998 C C . LYS A 1 118 ? 16.665 0.367 -19.720 1.00 92.38 118 LYS A C 1
ATOM 1000 O O . LYS A 1 118 ? 17.127 0.558 -20.840 1.00 92.38 118 LYS A O 1
ATOM 1005 N N . ARG A 1 119 ? 17.054 -0.657 -18.956 1.00 92.19 119 ARG A N 1
ATOM 1006 C CA . ARG A 1 119 ? 18.003 -1.671 -19.422 1.00 92.19 119 ARG A CA 1
ATOM 1007 C C . ARG A 1 119 ? 17.432 -2.500 -20.573 1.00 92.19 119 ARG A C 1
ATOM 1009 O O . ARG A 1 119 ? 18.145 -2.695 -21.545 1.00 92.19 119 ARG A O 1
ATOM 1016 N N . LEU A 1 120 ? 16.169 -2.913 -20.492 1.00 92.19 120 LEU A N 1
ATOM 1017 C CA . LEU A 1 120 ? 15.493 -3.680 -21.545 1.00 92.19 120 LEU A CA 1
ATOM 1018 C C . LEU A 1 120 ? 15.235 -2.863 -22.820 1.00 92.19 120 LEU A C 1
ATOM 1020 O O . LEU A 1 120 ? 15.220 -3.429 -23.904 1.00 92.19 120 LEU A O 1
ATOM 1024 N N . ILE A 1 121 ? 15.094 -1.537 -22.719 1.00 90.75 121 ILE A N 1
ATOM 1025 C CA . ILE A 1 121 ? 15.053 -0.651 -23.898 1.00 90.75 121 ILE A CA 1
ATOM 1026 C C . ILE A 1 121 ? 16.385 -0.690 -24.662 1.00 90.75 121 ILE A C 1
ATOM 1028 O O . ILE A 1 121 ? 16.391 -0.647 -25.889 1.00 90.75 121 ILE A O 1
ATOM 1032 N N . ASN A 1 122 ? 17.510 -0.779 -23.947 1.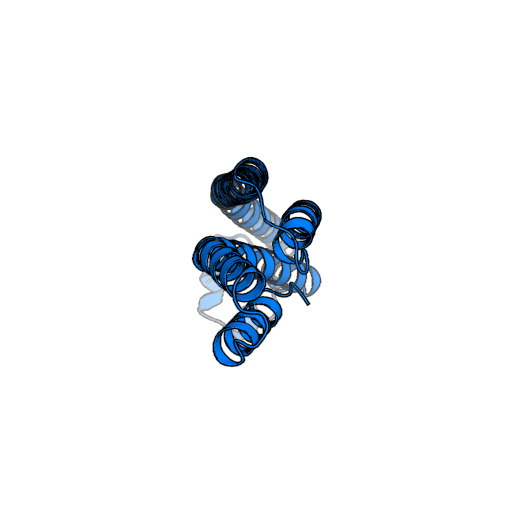00 89.19 122 ASN A N 1
ATOM 1033 C CA . ASN A 1 122 ? 18.844 -0.816 -24.551 1.00 89.19 122 ASN A CA 1
ATOM 1034 C C . ASN A 1 122 ? 19.289 -2.234 -24.958 1.00 89.19 122 ASN A C 1
ATOM 1036 O O . ASN A 1 122 ? 20.107 -2.376 -25.861 1.00 89.19 122 ASN A O 1
ATOM 1040 N N . ASP A 1 123 ? 18.799 -3.261 -24.263 1.00 91.38 123 ASP A N 1
ATOM 1041 C CA . ASP A 1 123 ? 19.157 -4.673 -24.420 1.00 91.38 123 ASP A CA 1
ATOM 1042 C C . ASP A 1 123 ? 17.900 -5.533 -24.207 1.00 91.38 123 ASP A C 1
ATOM 1044 O O . ASP A 1 123 ? 17.609 -5.989 -23.097 1.00 91.38 123 ASP A O 1
ATOM 1048 N N . ALA A 1 124 ? 17.115 -5.694 -25.276 1.00 89.12 124 ALA A N 1
ATOM 1049 C CA . ALA A 1 124 ? 15.812 -6.359 -25.232 1.00 89.12 124 ALA A CA 1
ATOM 1050 C C . ALA A 1 124 ? 15.908 -7.858 -24.896 1.00 89.12 124 ALA A C 1
ATOM 1052 O O . ALA A 1 124 ? 14.981 -8.419 -24.314 1.00 89.12 124 ALA A O 1
ATOM 1053 N N . ASP A 1 125 ? 17.048 -8.487 -25.189 1.00 91.31 125 ASP A N 1
ATOM 1054 C CA . ASP A 1 125 ? 17.284 -9.915 -24.957 1.00 91.31 125 ASP A CA 1
ATOM 1055 C C . ASP A 1 125 ? 17.788 -10.208 -23.532 1.00 91.31 125 ASP A C 1
ATOM 1057 O O . ASP A 1 125 ? 18.156 -11.340 -23.197 1.00 91.31 125 ASP A O 1
ATOM 1061 N N . ASN A 1 126 ? 17.781 -9.205 -22.644 1.00 92.62 126 ASN A N 1
ATOM 1062 C CA . ASN A 1 126 ? 18.237 -9.350 -21.270 1.00 92.62 126 ASN A CA 1
ATOM 1063 C C . ASN A 1 126 ? 17.259 -10.164 -20.399 1.00 92.62 126 ASN A C 1
ATOM 1065 O O . ASN A 1 126 ? 16.504 -9.626 -19.582 1.00 92.62 126 ASN A O 1
ATOM 1069 N N . VAL A 1 127 ? 17.326 -11.493 -20.513 1.00 93.56 127 VAL A N 1
ATOM 1070 C CA . VAL A 1 127 ? 16.460 -12.444 -19.790 1.00 93.56 127 VAL A CA 1
ATOM 1071 C C . VAL A 1 127 ? 16.491 -12.236 -18.270 1.00 93.56 127 VAL A C 1
ATOM 1073 O O . VAL A 1 127 ? 15.476 -12.410 -17.593 1.00 93.56 127 VAL A O 1
ATOM 1076 N N . GLU A 1 128 ? 17.640 -11.865 -17.701 1.00 94.69 128 GLU A N 1
ATOM 1077 C CA . GLU A 1 128 ? 17.765 -11.630 -16.260 1.00 94.69 128 GLU A CA 1
ATOM 1078 C C . GLU A 1 128 ? 16.964 -10.400 -15.810 1.00 94.69 128 GLU A C 1
ATOM 1080 O O . GLU A 1 128 ? 16.228 -10.462 -14.820 1.00 94.69 128 GLU A O 1
ATOM 1085 N N . SER A 1 129 ? 17.085 -9.291 -16.544 1.00 92.50 129 SER A N 1
ATOM 1086 C CA . SER A 1 129 ? 16.361 -8.050 -16.251 1.00 92.50 129 SER A CA 1
ATOM 1087 C C . SER A 1 129 ? 14.865 -8.228 -16.459 1.00 92.50 129 SER A C 1
ATOM 1089 O O . SER A 1 129 ? 14.094 -7.764 -15.622 1.00 92.50 129 SER A O 1
ATOM 1091 N N . GLN A 1 130 ? 14.461 -8.983 -17.485 1.00 93.50 130 GLN A N 1
ATOM 1092 C CA . GLN A 1 130 ? 13.063 -9.346 -17.708 1.00 93.50 130 GLN A CA 1
ATOM 1093 C C . GLN A 1 130 ? 12.490 -10.120 -16.512 1.00 93.50 130 GLN A C 1
ATOM 1095 O O . GLN A 1 130 ? 11.500 -9.700 -15.920 1.00 93.50 130 GLN A O 1
ATOM 1100 N N . LYS A 1 131 ? 13.170 -11.183 -16.055 1.00 95.44 131 LYS A N 1
ATOM 1101 C CA . LYS A 1 131 ? 12.733 -11.964 -14.882 1.00 95.44 131 LYS A CA 1
ATOM 1102 C C . LYS A 1 131 ? 12.631 -11.119 -13.610 1.00 95.44 131 LYS A C 1
ATOM 1104 O O . LYS A 1 131 ? 11.709 -11.303 -12.813 1.00 95.44 131 LYS A O 1
ATOM 1109 N N . LYS A 1 132 ? 13.593 -10.217 -13.382 1.00 95.31 132 LYS A N 1
ATOM 1110 C CA . LYS A 1 132 ? 13.588 -9.317 -12.217 1.00 95.31 132 LYS A CA 1
ATOM 1111 C C . LYS A 1 132 ? 12.451 -8.300 -12.297 1.00 95.31 132 LYS A C 1
ATOM 1113 O O . LYS A 1 132 ? 11.802 -8.063 -11.279 1.00 95.31 132 LYS A O 1
ATOM 1118 N N . LEU A 1 133 ? 12.191 -7.752 -13.484 1.00 93.88 133 LEU A N 1
ATOM 1119 C CA . LEU A 1 133 ? 11.076 -6.847 -13.737 1.00 93.88 133 LEU A CA 1
ATOM 1120 C C . LEU A 1 133 ? 9.735 -7.545 -13.488 1.00 93.88 133 LEU A C 1
ATOM 1122 O O . LEU A 1 133 ? 8.963 -7.064 -12.666 1.00 93.88 133 LEU A O 1
ATOM 1126 N N . ASP A 1 134 ? 9.498 -8.711 -14.087 1.00 94.31 134 ASP A N 1
ATOM 1127 C CA . ASP A 1 134 ? 8.241 -9.457 -13.927 1.00 94.31 134 ASP A CA 1
ATOM 1128 C C . ASP A 1 134 ? 7.967 -9.801 -12.459 1.00 94.31 134 ASP A C 1
ATOM 1130 O O . ASP A 1 134 ? 6.865 -9.597 -11.946 1.00 94.31 134 ASP A O 1
ATOM 1134 N N . LYS A 1 135 ? 9.004 -10.238 -11.732 1.00 95.25 135 LYS A N 1
ATOM 1135 C CA . LYS A 1 135 ? 8.901 -10.491 -10.291 1.00 95.25 135 LYS A CA 1
ATOM 1136 C C . LYS A 1 135 ? 8.502 -9.234 -9.515 1.00 95.25 135 LYS A C 1
ATOM 1138 O O . LYS A 1 135 ? 7.715 -9.335 -8.575 1.00 95.25 135 LYS A O 1
ATOM 1143 N N . LEU A 1 136 ? 9.050 -8.069 -9.864 1.00 95.00 136 LEU A N 1
ATOM 1144 C CA . LEU A 1 136 ? 8.695 -6.805 -9.216 1.00 95.00 136 LEU A CA 1
ATOM 1145 C C . LEU A 1 136 ? 7.263 -6.379 -9.538 1.00 95.00 136 LEU A C 1
ATOM 1147 O O . LEU A 1 136 ? 6.556 -5.964 -8.621 1.00 95.00 136 LEU A O 1
ATOM 1151 N N . LEU A 1 137 ? 6.827 -6.519 -10.791 1.00 94.00 137 LEU A N 1
ATOM 1152 C CA . LEU A 1 137 ? 5.467 -6.172 -11.203 1.00 94.00 137 LEU A CA 1
ATOM 1153 C C . LEU A 1 137 ? 4.425 -7.013 -10.451 1.00 94.00 137 LEU A C 1
ATOM 1155 O O . LEU A 1 137 ? 3.484 -6.451 -9.892 1.00 94.00 137 LEU A O 1
ATOM 1159 N N . ILE A 1 138 ? 4.658 -8.324 -10.319 1.00 94.62 138 ILE A N 1
ATOM 1160 C CA . ILE A 1 138 ? 3.796 -9.227 -9.537 1.00 94.62 138 ILE A CA 1
ATOM 1161 C C . ILE A 1 138 ? 3.803 -8.843 -8.054 1.00 94.62 138 ILE A C 1
ATOM 1163 O O . ILE A 1 138 ? 2.749 -8.716 -7.439 1.00 94.62 138 ILE A O 1
ATOM 1167 N N . GLN A 1 139 ? 4.982 -8.623 -7.461 1.00 93.56 139 GLN A N 1
ATOM 1168 C CA . GLN A 1 139 ? 5.091 -8.269 -6.038 1.00 93.56 139 GLN A CA 1
ATOM 1169 C C . GLN A 1 139 ? 4.380 -6.962 -5.673 1.00 93.56 139 GLN A C 1
ATOM 1171 O O . GLN A 1 139 ? 4.010 -6.778 -4.513 1.00 93.56 139 GLN A O 1
ATOM 1176 N N . LEU A 1 140 ? 4.252 -6.047 -6.630 1.00 94.44 140 LEU A N 1
ATOM 1177 C CA . LEU A 1 140 ? 3.678 -4.719 -6.442 1.00 94.44 140 LEU A CA 1
ATOM 1178 C C . LEU A 1 140 ? 2.260 -4.607 -7.023 1.00 94.44 140 LEU A C 1
ATOM 1180 O O . LEU A 1 140 ? 1.744 -3.498 -7.136 1.00 94.44 140 LEU A O 1
ATOM 1184 N N . ASN A 1 141 ? 1.624 -5.731 -7.378 1.00 93.12 141 ASN A N 1
ATOM 1185 C CA . ASN A 1 141 ? 0.282 -5.782 -7.975 1.00 93.12 141 ASN A CA 1
ATOM 1186 C C . ASN A 1 141 ? 0.124 -4.876 -9.217 1.00 93.12 141 ASN A C 1
ATOM 1188 O O . ASN A 1 141 ? -0.943 -4.313 -9.484 1.00 93.12 141 ASN A O 1
ATOM 1192 N N . LEU A 1 142 ? 1.207 -4.710 -9.977 1.00 90.19 142 LEU A N 1
ATOM 1193 C CA . LEU A 1 142 ? 1.245 -3.902 -11.197 1.00 90.19 142 LEU A CA 1
ATOM 1194 C C . LEU A 1 142 ? 0.837 -4.705 -12.442 1.00 90.19 142 LEU A C 1
ATOM 1196 O O . LEU A 1 142 ? 0.639 -4.120 -13.503 1.00 90.19 142 LEU A O 1
ATOM 1200 N N . THR A 1 143 ? 0.666 -6.016 -12.298 1.00 81.38 143 THR A N 1
ATOM 1201 C CA . THR A 1 143 ? 0.236 -6.976 -13.326 1.00 81.38 143 THR A CA 1
ATOM 1202 C C . THR A 1 143 ? -0.923 -7.804 -12.821 1.00 81.38 143 THR A C 1
ATOM 1204 O O . THR A 1 143 ? -0.881 -8.159 -11.622 1.00 81.38 143 THR A O 1
#

Sequence (143 aa):
FNTEFEKIKKILTKRNETIFPQEIRLIQETIDNINEKYVRWRSNIEAFVRKANITLLKKQGYSVKKYKALSLSPEKKENVKSFEDDPEVIDLISDFNRWVKLFNALEVKYGNIIFYQKRLINDADNVESQKKLDKLLIQLNLT

Secondary structure (DSSP, 8-state):
-HHHHHHHHHHHT-SSSPPPHHHHHHHHHHHHHHHHHHHHHHHHHHHHHHHHHHHHHHHTT--HHHHHHGGG-HHHHHTSPPSTT-HHHHHHHHHHHHHHHHHHHHHHHHHHHHHHHHHHHH-TT-HHHHHHHHHHHHHTT--